Protein AF-A0A4D6H5S8-F1 (afdb_monomer_lite)

Radius of gyration: 13.24 Å; chains: 1; bounding box: 32×17×34 Å

pLDDT: mean 91.28, std 5.0, range [70.94, 97.56]

Foldseek 3Di:
DLLVVLLVVLLVVLVCCVCVVQVDDDDPVLSNQLCVLVVVLVVCPPPCPDPCSDSVNSSVVSVVRSVVSSCCRRPPD

Organism: NCBI:txid699433

Structure (mmCIF, N/CA/C/O backbone):
data_AF-A0A4D6H5S8-F1
#
_entry.id   AF-A0A4D6H5S8-F1
#
loop_
_atom_site.group_PDB
_atom_site.id
_atom_site.type_symbol
_atom_site.label_atom_id
_atom_site.label_alt_id
_atom_site.label_comp_id
_atom_site.label_asym_id
_atom_site.label_entity_id
_atom_site.label_seq_id
_atom_site.pdbx_PDB_ins_code
_atom_site.Cartn_x
_atom_site.Cartn_y
_atom_site.Cartn_z
_atom_site.occupancy
_atom_site.B_iso_or_equiv
_atom_site.auth_seq_id
_atom_site.auth_comp_id
_atom_site.auth_asym_id
_atom_site.auth_atom_id
_atom_site.pdbx_PDB_model_num
ATOM 1 N N . MET A 1 1 ? -1.720 -3.780 -17.616 1.00 70.94 1 MET A N 1
ATOM 2 C CA . MET A 1 1 ? -2.851 -4.500 -16.987 1.00 70.94 1 MET A CA 1
ATOM 3 C C . MET A 1 1 ? -2.501 -5.099 -15.622 1.00 70.94 1 MET A C 1
ATOM 5 O O . MET A 1 1 ? -3.235 -4.838 -14.683 1.00 70.94 1 MET A O 1
ATOM 9 N N . ARG A 1 2 ? -1.391 -5.843 -15.457 1.00 88.69 2 ARG A N 1
ATOM 10 C CA . ARG A 1 2 ? -1.083 -6.579 -14.206 1.00 88.69 2 ARG A CA 1
ATOM 11 C C . ARG A 1 2 ? -1.109 -5.732 -12.919 1.00 88.69 2 ARG A C 1
ATOM 13 O O . ARG A 1 2 ? -1.796 -6.105 -11.980 1.00 88.69 2 ARG A O 1
ATOM 20 N N . VAL A 1 3 ? -0.435 -4.580 -12.903 1.00 88.75 3 VAL A N 1
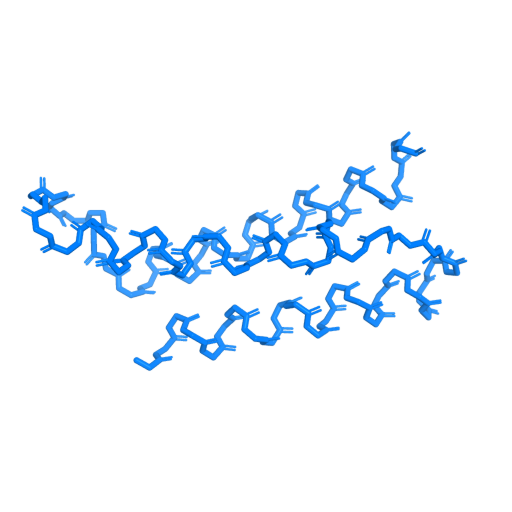ATOM 21 C CA . VAL A 1 3 ? -0.371 -3.692 -11.719 1.00 88.75 3 VAL A CA 1
ATOM 22 C C . VAL A 1 3 ? -1.751 -3.140 -11.340 1.00 88.75 3 VAL A C 1
ATOM 24 O O . VAL A 1 3 ? -2.089 -3.098 -10.164 1.00 88.75 3 VAL A O 1
ATOM 27 N N . ALA A 1 4 ? -2.576 -2.784 -12.331 1.00 91.25 4 ALA A N 1
ATOM 28 C CA . ALA A 1 4 ? -3.929 -2.275 -12.099 1.00 91.25 4 ALA A CA 1
ATOM 29 C C . ALA A 1 4 ? -4.826 -3.321 -11.418 1.00 91.25 4 ALA A C 1
ATOM 31 O O . ALA A 1 4 ? -5.532 -3.001 -10.467 1.00 91.25 4 ALA A O 1
ATOM 32 N N . VAL A 1 5 ? -4.757 -4.580 -11.872 1.00 95.12 5 VAL A N 1
ATOM 33 C CA . VAL A 1 5 ? -5.505 -5.696 -11.268 1.00 95.12 5 VAL A CA 1
ATOM 34 C C . VAL A 1 5 ? -5.073 -5.918 -9.821 1.00 95.12 5 VAL A C 1
ATOM 36 O O . VAL A 1 5 ? -5.924 -6.072 -8.950 1.00 95.12 5 VAL A O 1
ATOM 39 N N . VAL A 1 6 ? -3.764 -5.891 -9.550 1.00 95.50 6 VAL A N 1
ATOM 40 C CA . VAL A 1 6 ? -3.233 -6.042 -8.187 1.00 95.50 6 VAL A CA 1
ATOM 41 C C . VAL A 1 6 ? -3.700 -4.894 -7.295 1.00 95.50 6 VAL A C 1
ATOM 43 O O . VAL A 1 6 ? -4.193 -5.147 -6.204 1.00 95.5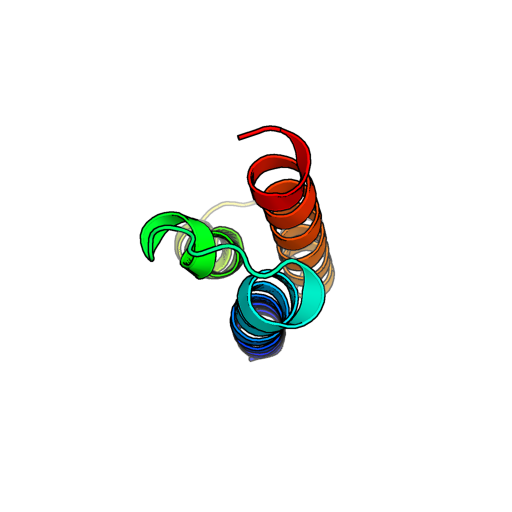0 6 VAL A O 1
ATOM 46 N N . ALA A 1 7 ? -3.623 -3.649 -7.767 1.00 94.50 7 ALA A N 1
ATOM 47 C CA . ALA A 1 7 ? -4.084 -2.491 -7.007 1.00 94.50 7 ALA A CA 1
ATOM 48 C C . ALA A 1 7 ? -5.582 -2.563 -6.687 1.00 94.50 7 ALA A C 1
ATOM 50 O O . ALA A 1 7 ? -5.960 -2.375 -5.535 1.00 94.50 7 ALA A O 1
ATOM 51 N N . ALA A 1 8 ? -6.420 -2.926 -7.662 1.00 95.00 8 ALA A N 1
ATOM 52 C CA . ALA A 1 8 ? -7.852 -3.109 -7.439 1.00 95.00 8 ALA A CA 1
ATOM 53 C C . ALA A 1 8 ? -8.137 -4.220 -6.414 1.00 95.00 8 ALA A C 1
ATOM 55 O O . ALA A 1 8 ? -8.880 -3.998 -5.457 1.00 95.00 8 ALA A O 1
ATOM 56 N N . ALA A 1 9 ? -7.509 -5.391 -6.570 1.00 96.25 9 ALA A N 1
ATOM 57 C CA . ALA A 1 9 ? -7.669 -6.508 -5.642 1.00 96.25 9 ALA A CA 1
ATOM 58 C C . ALA A 1 9 ? -7.216 -6.139 -4.221 1.00 96.25 9 ALA A C 1
ATOM 60 O O . ALA A 1 9 ? -7.910 -6.445 -3.254 1.00 96.25 9 ALA A O 1
ATOM 61 N N . CYS A 1 10 ? -6.097 -5.426 -4.088 1.00 96.19 10 CYS A N 1
ATOM 62 C CA . CYS A 1 10 ? -5.594 -4.937 -2.811 1.00 96.19 10 CYS A CA 1
ATOM 63 C C . CYS A 1 10 ? -6.519 -3.895 -2.169 1.00 96.19 10 CYS A C 1
ATOM 65 O O . CYS A 1 10 ? -6.772 -3.983 -0.974 1.00 96.19 10 CYS A O 1
ATOM 67 N N . THR A 1 11 ? -7.067 -2.943 -2.929 1.00 95.75 11 THR A N 1
ATOM 68 C CA . THR A 1 11 ? -8.029 -1.950 -2.417 1.00 95.75 11 THR A CA 1
ATOM 69 C C . THR A 1 11 ? -9.312 -2.604 -1.906 1.00 95.75 11 THR A C 1
ATOM 71 O O . THR A 1 11 ? -9.805 -2.257 -0.826 1.00 95.75 11 THR A O 1
ATOM 74 N N . VAL A 1 12 ? -9.846 -3.573 -2.656 1.00 95.62 12 VAL A N 1
ATOM 75 C CA . VAL A 1 12 ? -11.026 -4.343 -2.241 1.00 95.62 12 VAL A CA 1
ATOM 76 C C . VAL A 1 12 ? -10.693 -5.189 -1.012 1.00 95.62 12 VAL A C 1
ATOM 78 O O . VAL A 1 12 ? -11.393 -5.103 -0.009 1.00 95.62 12 VAL A O 1
ATOM 81 N N . GLY A 1 13 ? -9.592 -5.941 -1.044 1.00 95.19 13 GLY A N 1
ATOM 82 C CA . GLY A 1 13 ? -9.159 -6.786 0.069 1.00 95.19 13 GLY A CA 1
ATOM 83 C C . GLY A 1 13 ? -8.912 -5.997 1.356 1.00 95.19 13 GLY A C 1
ATOM 84 O O . GLY A 1 13 ? -9.408 -6.384 2.408 1.00 95.19 13 GLY A O 1
ATOM 85 N N . LEU A 1 14 ? -8.225 -4.855 1.269 1.00 94.50 14 LEU A N 1
ATOM 86 C CA . LEU A 1 14 ? -7.986 -3.945 2.392 1.00 94.50 14 LEU A CA 1
ATOM 87 C C . LEU A 1 14 ? -9.299 -3.455 3.003 1.00 94.50 14 LEU A C 1
ATOM 89 O O . LEU A 1 14 ? -9.470 -3.495 4.216 1.00 94.50 14 LEU A O 1
ATOM 93 N N . THR A 1 15 ? -10.236 -3.021 2.156 1.00 93.88 15 THR A N 1
ATOM 94 C CA . THR A 1 15 ? -11.571 -2.600 2.590 1.00 93.88 15 THR A CA 1
ATOM 95 C C . THR A 1 15 ? -12.274 -3.713 3.360 1.00 93.88 15 THR A C 1
ATOM 97 O O . THR A 1 15 ? -12.761 -3.479 4.464 1.00 93.88 15 THR A O 1
ATOM 100 N N . LEU A 1 16 ? -12.329 -4.914 2.776 1.00 94.88 16 LEU A N 1
ATOM 101 C CA . LEU A 1 16 ? -13.048 -6.039 3.362 1.00 94.88 16 LEU A CA 1
ATOM 102 C C . LEU A 1 16 ? -12.408 -6.476 4.682 1.00 94.88 16 LEU A C 1
ATOM 104 O O . LEU A 1 16 ? -13.119 -6.698 5.655 1.00 94.88 16 LEU A O 1
ATOM 108 N N . LEU A 1 17 ? -11.077 -6.545 4.747 1.00 94.00 17 LEU A N 1
ATOM 109 C CA . LEU A 1 17 ? -10.355 -6.904 5.967 1.00 94.00 17 LEU A CA 1
ATOM 110 C C . LEU A 1 17 ? -10.554 -5.880 7.088 1.00 94.00 17 LEU A C 1
ATOM 112 O O . LEU A 1 17 ? -10.731 -6.270 8.237 1.00 94.00 17 LEU A O 1
ATOM 116 N N . LEU A 1 18 ? -10.556 -4.583 6.781 1.00 93.12 18 LEU A N 1
ATOM 117 C CA . LEU A 1 18 ? -10.784 -3.552 7.795 1.00 93.12 18 LEU A CA 1
ATOM 118 C C . LEU A 1 18 ? -12.226 -3.579 8.309 1.00 93.12 18 LEU A C 1
ATOM 120 O O . LEU A 1 18 ? -12.443 -3.588 9.518 1.00 93.12 18 LEU A O 1
ATOM 124 N N . GLN A 1 19 ? -13.202 -3.643 7.401 1.00 93.12 19 GLN A N 1
ATOM 125 C CA . GLN A 1 19 ? -14.614 -3.561 7.762 1.00 93.12 19 GLN A CA 1
ATOM 126 C C . GLN A 1 19 ? -15.138 -4.858 8.389 1.00 93.12 19 GLN A C 1
ATOM 128 O O . GLN A 1 19 ? -15.810 -4.810 9.413 1.00 93.12 19 GLN A O 1
ATOM 133 N N . TYR A 1 20 ? -14.820 -6.014 7.803 1.00 94.00 20 TYR A N 1
ATOM 134 C CA . TYR A 1 20 ? -15.342 -7.311 8.244 1.00 94.00 20 TYR A CA 1
ATOM 135 C C . TYR A 1 20 ? -14.363 -8.108 9.107 1.00 94.00 20 TYR A C 1
ATOM 137 O O . TYR A 1 20 ? -14.797 -8.951 9.883 1.00 94.00 20 TYR A O 1
ATOM 145 N N . GLY A 1 21 ? -13.055 -7.864 8.989 1.00 91.62 21 GLY A N 1
ATOM 146 C CA . GLY A 1 21 ? -12.052 -8.526 9.828 1.00 91.62 21 GLY A CA 1
ATOM 147 C C . GLY A 1 21 ? -11.817 -7.813 11.161 1.00 91.62 21 GLY A C 1
ATOM 148 O O . GLY A 1 21 ? -11.705 -8.471 12.189 1.00 91.62 21 GLY A O 1
ATOM 149 N N . LEU A 1 22 ? -11.758 -6.476 11.150 1.00 92.00 22 LEU A N 1
ATOM 150 C CA . LEU A 1 22 ? -11.444 -5.651 12.329 1.00 92.00 22 LEU A CA 1
ATOM 151 C C . LEU A 1 22 ? -12.605 -4.767 12.809 1.00 92.00 22 LEU A C 1
ATOM 153 O O . LEU A 1 22 ? -12.474 -4.125 13.847 1.00 92.00 22 LEU A O 1
ATOM 157 N N . GLY A 1 23 ? -13.717 -4.692 12.071 1.00 90.19 23 GLY A N 1
ATOM 158 C CA . GLY A 1 23 ? -14.853 -3.837 12.434 1.00 90.19 23 GLY A CA 1
ATOM 159 C C . GLY A 1 23 ? -14.537 -2.336 12.422 1.00 90.19 23 GLY A C 1
ATOM 160 O O . GLY A 1 23 ? -15.227 -1.568 13.086 1.00 90.19 23 GLY A O 1
ATOM 161 N N . ARG A 1 24 ? -13.484 -1.902 11.712 1.00 87.19 24 ARG A N 1
ATOM 162 C CA . ARG A 1 24 ? -13.057 -0.496 11.673 1.00 87.19 24 ARG A CA 1
ATOM 163 C C . ARG A 1 24 ? -13.643 0.245 10.481 1.00 87.19 24 ARG A C 1
ATOM 165 O O . ARG A 1 24 ? -13.462 -0.148 9.327 1.00 87.19 24 ARG A O 1
ATOM 172 N N . GLU A 1 25 ? -14.237 1.397 10.766 1.00 86.69 25 GLU A N 1
ATOM 173 C CA . GLU A 1 25 ? -14.568 2.392 9.753 1.00 86.69 25 GLU A CA 1
ATOM 174 C C . GLU A 1 25 ? -13.370 3.311 9.521 1.00 86.69 25 GLU A C 1
ATOM 176 O O . GLU A 1 25 ? -13.010 4.138 10.355 1.00 86.69 25 GLU A O 1
ATOM 181 N N . VAL A 1 26 ? -12.725 3.142 8.369 1.00 87.75 26 VAL A N 1
ATOM 182 C CA . VAL A 1 26 ? -11.546 3.921 7.985 1.00 87.75 26 VAL A CA 1
ATOM 183 C C . VAL A 1 26 ? -11.911 4.853 6.835 1.00 87.75 26 VAL A C 1
ATOM 185 O O . VAL A 1 26 ? -12.579 4.444 5.878 1.00 87.75 26 VAL A O 1
ATOM 188 N N . ALA A 1 27 ? -11.452 6.106 6.917 1.00 91.31 27 ALA A N 1
ATOM 189 C CA . ALA A 1 27 ? -11.700 7.118 5.897 1.00 91.31 27 ALA A CA 1
ATOM 190 C C . ALA A 1 27 ? -11.314 6.624 4.492 1.00 91.31 27 ALA A C 1
ATOM 192 O O . ALA A 1 27 ? -10.304 5.940 4.302 1.00 91.31 27 ALA A O 1
ATOM 193 N N . LEU A 1 28 ? -12.104 7.021 3.490 1.00 88.25 28 LEU A N 1
ATOM 194 C CA . LEU A 1 28 ? -11.953 6.556 2.108 1.00 88.25 28 LEU A CA 1
ATOM 195 C C . LEU A 1 28 ? -10.536 6.779 1.556 1.00 88.25 28 LEU A C 1
ATOM 197 O O . LEU A 1 28 ? -10.014 5.920 0.850 1.00 88.25 28 LEU A O 1
ATOM 201 N N . ALA A 1 29 ? -9.893 7.890 1.927 1.00 90.81 29 ALA A N 1
ATOM 202 C CA . ALA A 1 29 ? -8.534 8.217 1.502 1.00 90.81 29 ALA A CA 1
ATOM 203 C C . ALA A 1 29 ? -7.522 7.102 1.831 1.00 90.81 29 ALA A C 1
ATOM 205 O O . ALA A 1 29 ? -6.738 6.708 0.970 1.00 90.81 29 ALA A O 1
ATOM 206 N N . TRP A 1 30 ? -7.591 6.525 3.035 1.00 89.19 30 TRP A N 1
ATOM 207 C CA . TRP A 1 30 ? -6.714 5.424 3.446 1.00 89.19 30 TRP A CA 1
ATOM 208 C C . TRP A 1 30 ? -6.997 4.132 2.681 1.00 89.19 30 TRP A C 1
ATOM 210 O O . TRP A 1 30 ? -6.083 3.383 2.355 1.00 89.19 30 TRP A O 1
ATOM 220 N N . ARG A 1 31 ? -8.259 3.873 2.335 1.00 90.12 31 ARG A N 1
ATOM 221 C CA . ARG A 1 31 ? -8.647 2.667 1.586 1.00 90.12 31 ARG A CA 1
ATOM 222 C C . ARG A 1 31 ? -8.155 2.696 0.138 1.00 90.12 31 ARG A C 1
ATOM 224 O O . ARG A 1 31 ? -7.949 1.642 -0.459 1.00 90.12 31 ARG A O 1
ATOM 231 N N . LEU A 1 32 ? -7.937 3.886 -0.419 1.00 93.19 32 LEU A N 1
ATOM 232 C CA . LEU A 1 32 ? -7.449 4.083 -1.786 1.00 93.19 32 LEU A CA 1
ATOM 233 C C . LEU A 1 32 ? -5.918 4.064 -1.901 1.00 93.19 32 LEU A C 1
ATOM 235 O O . LEU A 1 32 ? -5.405 4.017 -3.018 1.00 93.19 32 LEU A O 1
ATOM 239 N N . LEU A 1 33 ? -5.181 4.037 -0.785 1.00 92.94 33 LEU A N 1
ATOM 240 C CA . LEU A 1 33 ? -3.713 4.049 -0.782 1.00 92.94 33 LEU A CA 1
ATOM 241 C C . LEU A 1 33 ? -3.053 2.970 -1.669 1.00 92.94 33 LEU A C 1
ATOM 243 O O . LEU A 1 33 ? -2.062 3.289 -2.329 1.00 92.94 33 LEU A O 1
ATOM 247 N N . PRO A 1 34 ? -3.589 1.734 -1.790 1.00 92.69 34 PRO A N 1
ATOM 248 C CA . PRO A 1 34 ? -3.040 0.725 -2.702 1.00 92.69 34 PRO A CA 1
ATOM 249 C C . PRO A 1 34 ? -2.997 1.140 -4.185 1.00 92.69 34 PRO A C 1
ATOM 251 O O . PRO A 1 34 ? -2.216 0.581 -4.955 1.00 92.69 34 PRO A O 1
ATOM 254 N N . LEU A 1 35 ? -3.785 2.137 -4.606 1.00 93.81 35 LEU A N 1
ATOM 255 C CA . LEU A 1 35 ? -3.751 2.673 -5.972 1.00 93.81 35 LEU A CA 1
ATOM 256 C C . LEU A 1 35 ? -2.554 3.596 -6.226 1.00 93.81 35 LEU A C 1
ATOM 258 O O . LEU A 1 35 ? -2.172 3.780 -7.382 1.00 93.81 35 LEU A O 1
ATOM 262 N N . ALA A 1 36 ? -1.942 4.162 -5.183 1.00 94.25 36 ALA A N 1
ATOM 263 C CA . ALA A 1 36 ? -0.822 5.090 -5.323 1.00 94.25 36 ALA A CA 1
ATOM 264 C C . ALA A 1 36 ? 0.339 4.512 -6.161 1.00 94.25 36 ALA A C 1
ATOM 266 O O . ALA A 1 36 ? 0.720 5.156 -7.139 1.00 94.25 36 ALA A O 1
ATOM 267 N N . PRO A 1 37 ? 0.860 3.296 -5.892 1.00 93.44 37 PRO A N 1
ATOM 268 C CA . PRO A 1 37 ? 1.911 2.703 -6.723 1.00 93.44 37 PRO A CA 1
ATOM 269 C C . PRO A 1 37 ? 1.486 2.446 -8.175 1.00 93.44 37 PRO A C 1
ATOM 271 O O . PRO A 1 37 ? 2.321 2.539 -9.073 1.00 93.44 37 PRO A O 1
ATOM 274 N N . TYR A 1 38 ? 0.200 2.189 -8.442 1.00 91.75 38 TYR A N 1
ATOM 275 C CA . TYR A 1 38 ? -0.284 2.095 -9.820 1.00 91.75 38 TYR A CA 1
ATOM 276 C C . TYR A 1 38 ? -0.183 3.444 -10.536 1.00 91.75 38 TYR A C 1
ATOM 278 O O . TYR A 1 38 ? 0.418 3.512 -11.608 1.00 91.75 38 TYR A O 1
ATOM 286 N N . PHE A 1 39 ? -0.707 4.520 -9.945 1.00 93.62 39 PHE A N 1
ATOM 287 C CA . PHE A 1 39 ? -0.590 5.853 -10.537 1.00 93.62 39 PHE A CA 1
ATOM 288 C C . PHE A 1 39 ? 0.868 6.267 -10.700 1.00 93.62 39 PHE A C 1
ATOM 290 O O . PHE A 1 39 ? 1.248 6.725 -11.774 1.00 93.62 39 PHE A O 1
ATOM 297 N N . LEU A 1 40 ? 1.698 6.025 -9.685 1.00 93.12 40 LEU A N 1
ATOM 298 C CA . LEU A 1 40 ? 3.121 6.331 -9.736 1.00 93.12 40 LEU A CA 1
ATOM 299 C C . LEU A 1 40 ? 3.785 5.644 -10.935 1.00 93.12 40 LEU A C 1
ATOM 301 O O . LEU A 1 40 ? 4.420 6.328 -11.729 1.00 93.12 40 LEU A O 1
ATOM 305 N N . SER A 1 41 ? 3.510 4.351 -11.153 1.00 90.06 41 SER A N 1
ATOM 306 C CA . SER A 1 41 ? 4.025 3.612 -12.314 1.00 90.06 41 SER A CA 1
ATOM 307 C C . SER A 1 41 ? 3.635 4.226 -13.665 1.00 90.06 41 SER A C 1
ATOM 309 O O . SER A 1 41 ? 4.390 4.135 -14.629 1.00 90.06 41 SER A O 1
ATOM 311 N N . LEU A 1 42 ? 2.464 4.872 -13.761 1.00 90.62 42 LEU A N 1
ATOM 312 C CA . LEU A 1 42 ? 2.030 5.547 -14.987 1.00 90.62 42 LEU A CA 1
ATOM 313 C C . LEU A 1 42 ? 2.792 6.853 -15.213 1.00 90.62 42 LEU A C 1
ATOM 315 O O . LEU A 1 42 ? 3.191 7.137 -16.343 1.00 90.62 42 LEU A O 1
ATOM 319 N N . PHE A 1 43 ? 2.995 7.635 -14.153 1.00 90.94 43 PHE A N 1
ATOM 320 C CA . PHE A 1 43 ? 3.692 8.918 -14.229 1.00 90.94 43 PHE A CA 1
ATOM 321 C C . PHE A 1 43 ? 5.201 8.750 -14.413 1.00 90.94 43 PHE A C 1
ATOM 323 O O . PHE A 1 43 ? 5.835 9.581 -15.060 1.00 90.94 43 PHE A O 1
ATOM 330 N N . THR A 1 44 ? 5.777 7.654 -13.916 1.00 90.06 44 THR A N 1
ATOM 331 C CA . THR A 1 44 ? 7.217 7.401 -14.006 1.00 90.06 44 THR A CA 1
ATOM 332 C C . THR A 1 44 ? 7.663 6.718 -15.292 1.00 90.06 44 THR A C 1
ATOM 334 O O . THR A 1 44 ? 8.861 6.563 -15.488 1.00 90.06 44 THR A O 1
ATOM 337 N N . LYS A 1 45 ? 6.751 6.376 -16.213 1.00 82.94 45 LYS A N 1
ATOM 338 C CA . LYS A 1 45 ? 7.094 5.735 -17.499 1.00 82.94 45 LYS A CA 1
ATOM 339 C C . LYS A 1 45 ? 8.130 6.481 -18.347 1.00 82.94 45 LYS A C 1
ATOM 341 O O . LYS A 1 45 ? 8.698 5.898 -19.261 1.00 82.94 45 LYS A O 1
ATOM 346 N N . ARG A 1 46 ? 8.296 7.787 -18.124 1.00 82.31 46 ARG A N 1
ATOM 347 C CA . ARG A 1 46 ? 9.264 8.628 -18.846 1.00 82.31 46 ARG A CA 1
ATOM 348 C C . ARG A 1 46 ? 10.610 8.756 -18.127 1.00 82.31 46 ARG A C 1
ATOM 350 O O . ARG A 1 46 ? 11.507 9.380 -18.679 1.00 82.31 46 ARG A O 1
ATOM 357 N N . LEU A 1 47 ? 10.742 8.219 -16.914 1.00 84.94 47 LEU A N 1
ATOM 358 C CA . LEU A 1 47 ? 11.998 8.196 -16.171 1.00 84.94 47 LEU A CA 1
ATOM 359 C C . LEU A 1 47 ? 12.727 6.874 -16.421 1.00 84.94 47 LEU A C 1
ATOM 361 O O . LEU A 1 47 ? 12.122 5.805 -16.369 1.00 84.94 47 LEU A O 1
ATOM 365 N N . GLU A 1 48 ? 14.043 6.937 -16.624 1.00 81.62 48 GLU A N 1
ATOM 366 C CA . GLU A 1 48 ? 14.886 5.742 -16.661 1.00 81.62 48 GLU A CA 1
ATOM 367 C C . GLU A 1 48 ? 15.102 5.202 -15.244 1.00 81.62 48 GLU A C 1
ATOM 369 O O . GLU A 1 48 ? 16.083 5.485 -14.564 1.00 81.62 48 GLU A O 1
ATOM 374 N N . LEU A 1 49 ? 14.145 4.403 -14.788 1.00 81.25 49 LEU A N 1
ATOM 375 C CA . LEU A 1 49 ? 14.203 3.693 -13.509 1.00 81.25 49 LEU A CA 1
ATOM 376 C C . LEU A 1 49 ? 14.925 2.334 -13.619 1.00 81.25 49 LEU A C 1
ATOM 378 O O . LEU A 1 49 ? 15.033 1.595 -12.637 1.00 81.25 49 LEU A O 1
ATOM 382 N N . GLY A 1 50 ? 15.410 1.979 -14.814 1.00 83.94 50 GLY A N 1
ATOM 383 C CA . GLY A 1 50 ? 16.113 0.725 -15.078 1.00 83.94 50 GLY A CA 1
ATOM 384 C C . GLY A 1 50 ? 15.309 -0.501 -14.634 1.00 83.94 50 GLY A C 1
ATOM 385 O O . GLY A 1 50 ? 14.109 -0.607 -14.881 1.00 83.94 50 GLY A O 1
ATOM 386 N N . GLY A 1 51 ? 15.961 -1.429 -13.928 1.00 82.81 51 GLY A N 1
ATOM 387 C CA . GLY A 1 51 ? 15.334 -2.664 -13.438 1.00 82.81 51 GLY A CA 1
ATOM 388 C C . GLY A 1 51 ? 14.227 -2.470 -12.391 1.00 82.81 51 GLY A C 1
ATOM 389 O O . GLY A 1 51 ? 13.556 -3.442 -12.037 1.00 82.81 51 GLY A O 1
ATOM 390 N N . LEU A 1 52 ? 14.014 -1.248 -11.889 1.00 81.31 52 LEU A N 1
ATOM 391 C CA . LEU A 1 52 ? 12.927 -0.953 -10.955 1.00 81.31 52 LEU A CA 1
ATOM 392 C C . LEU A 1 52 ? 11.571 -0.855 -11.665 1.00 81.31 52 LEU A C 1
ATOM 394 O O . LEU A 1 52 ? 10.571 -1.258 -11.072 1.00 81.31 52 LEU A O 1
ATOM 398 N N . ASP A 1 53 ? 11.531 -0.429 -12.933 1.00 84.94 53 ASP A N 1
ATOM 399 C CA . ASP A 1 53 ? 10.289 -0.244 -13.701 1.00 84.94 53 ASP A CA 1
ATOM 400 C C . ASP A 1 53 ? 9.783 -1.543 -14.341 1.00 84.94 53 ASP A C 1
ATOM 402 O O . ASP A 1 53 ? 9.547 -1.655 -15.543 1.00 84.94 53 ASP A O 1
ATOM 406 N N . THR A 1 54 ? 9.623 -2.578 -13.517 1.00 91.06 54 THR A N 1
ATOM 407 C CA . THR A 1 54 ? 9.014 -3.835 -13.953 1.00 91.06 54 THR A CA 1
ATOM 408 C C . THR A 1 54 ? 7.609 -3.977 -13.375 1.00 91.06 54 THR A C 1
ATOM 410 O O . THR A 1 54 ? 7.374 -3.644 -12.209 1.00 91.06 54 THR A O 1
ATOM 413 N N . PRO A 1 55 ? 6.649 -4.565 -14.119 1.00 89.50 55 PRO A N 1
ATOM 414 C CA . PRO A 1 55 ? 5.307 -4.824 -13.596 1.00 89.50 55 PRO A CA 1
ATOM 415 C C . PRO A 1 55 ? 5.307 -5.647 -12.301 1.00 89.50 55 PRO A C 1
ATOM 417 O O . PRO A 1 55 ? 4.386 -5.525 -11.493 1.00 89.50 55 PRO A O 1
ATOM 420 N N . ARG A 1 56 ? 6.325 -6.496 -12.100 1.00 93.06 56 ARG A N 1
ATOM 421 C CA . ARG A 1 56 ? 6.497 -7.301 -10.887 1.00 93.06 56 ARG A CA 1
ATOM 422 C C . ARG A 1 56 ? 6.832 -6.425 -9.681 1.00 93.06 56 ARG A C 1
ATOM 424 O O . ARG A 1 56 ? 6.177 -6.575 -8.654 1.00 93.06 56 ARG A O 1
ATOM 431 N N . ASN A 1 57 ? 7.795 -5.514 -9.814 1.00 94.44 57 ASN A N 1
ATOM 432 C CA . ASN A 1 57 ? 8.209 -4.634 -8.720 1.00 94.44 57 ASN A CA 1
ATOM 433 C C . ASN A 1 57 ? 7.083 -3.691 -8.306 1.00 94.44 57 ASN A C 1
ATOM 435 O O . ASN A 1 57 ? 6.791 -3.583 -7.120 1.00 94.44 57 ASN A O 1
ATOM 439 N N . TRP A 1 58 ? 6.375 -3.103 -9.272 1.00 94.94 58 TRP A N 1
ATOM 440 C CA . TRP A 1 58 ? 5.202 -2.277 -8.986 1.00 94.94 58 TRP A CA 1
ATOM 441 C C . TRP A 1 58 ? 4.093 -3.055 -8.277 1.00 94.94 58 TRP A C 1
ATOM 443 O O . TRP A 1 58 ? 3.508 -2.553 -7.324 1.00 94.94 58 TRP A O 1
ATOM 453 N N . SER A 1 59 ? 3.845 -4.304 -8.685 1.00 94.62 59 SER A N 1
ATOM 454 C CA . SER A 1 59 ? 2.865 -5.164 -8.007 1.00 94.62 59 SER A CA 1
ATOM 455 C C . SER A 1 59 ? 3.287 -5.489 -6.570 1.00 94.62 59 SER A C 1
ATOM 457 O O . SER A 1 59 ? 2.461 -5.435 -5.664 1.00 94.62 59 SER A O 1
ATOM 459 N N . LEU A 1 60 ? 4.568 -5.802 -6.342 1.00 95.75 60 LEU A N 1
ATOM 460 C CA . LEU A 1 60 ? 5.106 -6.047 -4.999 1.00 95.75 60 LEU A CA 1
ATOM 461 C C . LEU A 1 60 ? 5.004 -4.801 -4.117 1.00 95.75 60 LEU A C 1
ATOM 463 O O . LEU A 1 60 ? 4.596 -4.907 -2.964 1.00 95.75 60 LEU A O 1
ATOM 467 N N . LEU A 1 61 ? 5.310 -3.626 -4.670 1.00 95.88 61 LEU A N 1
ATOM 468 C CA . LEU A 1 61 ? 5.169 -2.354 -3.970 1.00 95.88 61 LEU A CA 1
ATOM 469 C C . LEU A 1 61 ? 3.710 -2.093 -3.580 1.00 95.88 61 LEU A C 1
ATOM 471 O O . LEU A 1 61 ? 3.448 -1.719 -2.442 1.00 95.88 61 LEU A O 1
ATOM 475 N N . THR A 1 62 ? 2.751 -2.350 -4.474 1.00 96.62 62 THR A N 1
ATOM 476 C CA . THR A 1 62 ? 1.316 -2.285 -4.159 1.00 96.62 62 THR A CA 1
ATOM 477 C C . THR A 1 62 ? 0.946 -3.173 -2.977 1.00 96.62 62 THR A C 1
ATOM 479 O O . THR A 1 62 ? 0.276 -2.710 -2.051 1.00 96.62 62 THR A O 1
ATOM 482 N N . VAL A 1 63 ? 1.402 -4.428 -2.966 1.00 96.81 63 VAL A N 1
ATOM 483 C CA . VAL A 1 63 ? 1.147 -5.342 -1.843 1.00 96.81 63 VAL A CA 1
ATOM 484 C C . VAL A 1 63 ? 1.771 -4.807 -0.553 1.00 96.81 63 VAL A C 1
ATOM 486 O O . VAL A 1 63 ? 1.091 -4.749 0.468 1.00 96.81 63 VAL A O 1
ATOM 489 N N . ALA A 1 64 ? 3.024 -4.350 -0.600 1.00 97.56 64 ALA A N 1
ATOM 490 C CA . ALA A 1 64 ? 3.717 -3.794 0.559 1.00 97.56 64 ALA A CA 1
ATOM 491 C C . ALA A 1 64 ? 2.992 -2.566 1.136 1.00 97.56 64 ALA A C 1
ATOM 493 O O . ALA A 1 64 ? 2.742 -2.512 2.338 1.00 97.56 64 ALA A O 1
ATOM 494 N N . VAL A 1 65 ? 2.576 -1.622 0.283 1.00 96.88 65 VAL A N 1
ATOM 495 C CA . VAL A 1 65 ? 1.789 -0.442 0.684 1.00 96.88 65 VAL A CA 1
ATOM 496 C C . VAL A 1 65 ? 0.462 -0.860 1.311 1.00 96.88 65 VAL A C 1
ATOM 498 O O . VAL A 1 65 ? 0.050 -0.289 2.318 1.00 96.88 65 VAL A O 1
ATOM 501 N N . THR A 1 66 ? -0.198 -1.878 0.761 1.00 96.75 66 THR A N 1
ATOM 502 C CA . THR A 1 66 ? -1.472 -2.386 1.289 1.00 96.75 66 THR A CA 1
ATOM 503 C C . THR A 1 66 ? 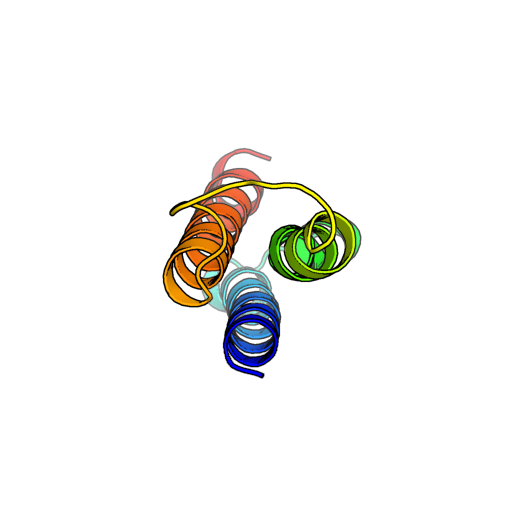-1.306 -2.967 2.689 1.00 96.75 66 THR A C 1
ATOM 505 O O . THR A 1 66 ? -2.075 -2.625 3.583 1.00 96.75 66 THR A O 1
ATOM 508 N N . LEU A 1 67 ? -0.283 -3.802 2.895 1.00 96.81 67 LEU A N 1
ATOM 509 C CA . LEU A 1 67 ? 0.019 -4.399 4.198 1.00 96.81 67 LEU A CA 1
ATOM 510 C C . LEU A 1 67 ? 0.426 -3.338 5.224 1.00 96.81 67 LEU A C 1
ATOM 512 O O . LEU A 1 67 ? -0.047 -3.378 6.355 1.00 96.81 67 LEU A O 1
ATOM 516 N N . ALA A 1 68 ? 1.245 -2.363 4.823 1.00 96.12 68 ALA A N 1
ATOM 517 C CA . ALA A 1 68 ? 1.628 -1.245 5.680 1.00 96.12 68 ALA A CA 1
ATOM 518 C C . ALA A 1 68 ? 0.412 -0.394 6.076 1.00 96.12 68 ALA A C 1
ATOM 520 O O . ALA A 1 68 ? 0.250 -0.057 7.247 1.00 96.12 68 ALA A O 1
ATOM 521 N N . THR A 1 69 ? -0.476 -0.106 5.118 1.00 94.69 69 THR 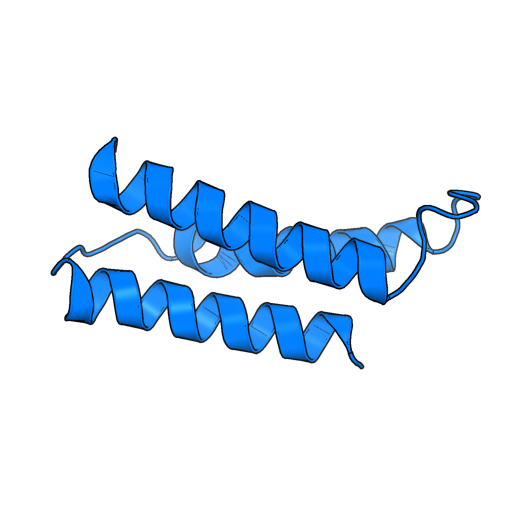A N 1
ATOM 522 C CA . THR A 1 69 ? -1.724 0.627 5.370 1.00 94.69 69 THR A CA 1
ATOM 523 C C . THR A 1 69 ? -2.591 -0.136 6.354 1.00 94.69 69 THR A C 1
ATOM 525 O O . THR A 1 69 ? -2.981 0.432 7.365 1.00 94.69 69 THR A O 1
ATOM 528 N N . PHE A 1 70 ? -2.842 -1.422 6.094 1.00 93.38 70 PHE A N 1
ATOM 529 C CA . PHE A 1 70 ? -3.615 -2.293 6.976 1.00 93.38 70 PHE A CA 1
ATOM 530 C C . PHE A 1 70 ?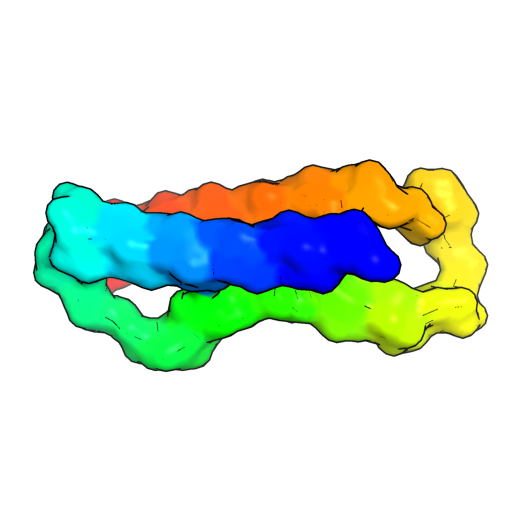 -3.030 -2.344 8.389 1.00 93.38 70 PHE A C 1
ATOM 532 O O . PHE A 1 70 ? -3.764 -2.178 9.355 1.00 93.38 70 PHE A O 1
ATOM 539 N N . GLY A 1 71 ? -1.713 -2.521 8.511 1.00 93.75 71 GLY A N 1
ATOM 540 C CA . GLY A 1 71 ? -1.015 -2.525 9.793 1.00 93.75 71 GLY A CA 1
ATOM 541 C C . GLY A 1 71 ? -1.217 -1.220 10.563 1.00 93.75 71 GLY A C 1
ATOM 542 O O . GLY A 1 71 ? -1.616 -1.223 11.725 1.00 93.75 71 GLY A O 1
ATOM 543 N N . TYR A 1 72 ? -0.999 -0.088 9.896 1.00 93.38 72 TYR A N 1
ATOM 544 C CA . TYR A 1 72 ? -1.108 1.225 10.520 1.00 93.38 72 TYR A CA 1
ATOM 545 C C . TYR A 1 72 ? -2.550 1.564 10.918 1.00 93.38 72 TYR A C 1
ATOM 547 O O . TYR A 1 72 ? -2.825 1.836 12.084 1.00 93.38 72 TYR A O 1
ATOM 555 N N . VAL A 1 73 ? -3.497 1.493 9.978 1.00 92.62 73 VAL A N 1
ATOM 556 C CA . VAL A 1 73 ? -4.899 1.875 10.230 1.00 92.62 73 VAL A CA 1
ATOM 557 C C . VAL A 1 73 ? -5.721 0.785 10.905 1.00 92.62 73 VAL A C 1
ATOM 559 O O . VAL A 1 73 ? -6.868 1.037 11.259 1.00 92.62 73 VAL A O 1
ATOM 562 N N . GLY A 1 74 ? -5.191 -0.429 11.037 1.00 89.94 74 GLY A N 1
ATOM 563 C CA . GLY A 1 74 ? -5.833 -1.543 11.731 1.00 89.94 74 GLY A CA 1
ATOM 564 C C . GLY A 1 74 ? -5.410 -1.663 13.193 1.00 89.94 74 GLY A C 1
ATOM 565 O O . GLY A 1 74 ? -6.236 -2.043 14.018 1.00 89.94 74 GLY A O 1
ATOM 566 N N . PHE A 1 75 ? -4.157 -1.321 13.517 1.00 89.88 75 PHE A N 1
ATOM 567 C CA . PHE A 1 75 ? -3.582 -1.591 14.841 1.00 89.88 75 PHE A CA 1
ATOM 568 C C . PHE A 1 75 ? -2.996 -0.367 15.554 1.00 89.88 75 PHE A C 1
ATOM 570 O O . PHE A 1 75 ? -2.812 -0.434 16.765 1.00 89.88 75 PHE A O 1
ATOM 577 N N . VAL A 1 76 ? -2.680 0.722 14.842 1.00 88.69 76 VAL A N 1
ATOM 578 C CA . VAL A 1 76 ? -1.989 1.889 15.427 1.00 88.69 76 VAL A CA 1
ATOM 579 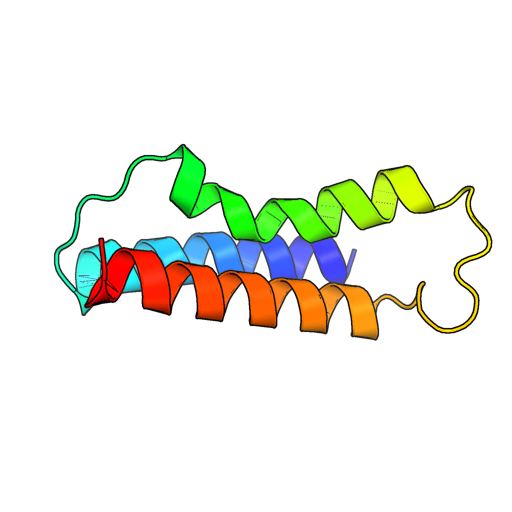C C . VAL A 1 76 ? -2.896 3.111 15.535 1.00 88.69 76 VAL A C 1
ATOM 581 O O . VAL A 1 76 ? -2.997 3.682 16.617 1.00 88.69 76 VAL A O 1
ATOM 584 N N . ALA A 1 77 ? -3.501 3.528 14.416 1.00 77.19 77 ALA A N 1
ATOM 585 C CA . ALA A 1 77 ? -4.418 4.673 14.363 1.00 77.19 77 ALA A CA 1
ATOM 586 C C . ALA A 1 77 ? -5.700 4.412 15.163 1.00 77.19 77 ALA A C 1
ATOM 588 O O . ALA A 1 77 ? -6.353 5.392 15.569 1.00 77.19 77 ALA A O 1
#

Sequence (77 aa):
MRVAVVAAACTVGLTLLLQYGLGREVALAWRLLPLAPYFLSLFTKRLELGGLDTPRNWSLLTVAVTLATFGYVGFVA

InterPro domains:
  IPR058362 Domain of unknown function DUF8049 [PF26223] (2-73)

Secondary structure (DSSP, 8-state):
-HHHHHHHHHHHHHHHIIIIIS-----HHHHTGGGHHHHHHHHGGGS--GGG--HHHHHHHHHHHHHHHHHIIIII-